Protein AF-A0A0R1WQR5-F1 (afdb_monomer)

Organism: NCBI:txid1423774

Radius of gyration: 19.74 Å; Cα contacts (8 Å, |Δi|>4): 16; chains: 1; bounding box: 30×47×46 Å

Foldseek 3Di:
DDPPPPPVPDPQDPVNVVVVVVVCVVVVVVVVVLCVVQVDPVSSPVVPHPDDPVNVVVVCVVDVDDD

Sequence (67 aa):
MEAGTNSGGTTMTFEALMNWTILVAIVSSMTSYLFMRYGTIENIILSLTDFTEEDIRKIKGLIRWKF

pLDDT: mean 75.52, std 12.77, range [42.69, 87.0]

Solvent-accessible surface area (backbone atoms only — not comparable to full-atom values): 4222 Å² total; per-residue (Å²): 138,82,85,80,79,81,78,82,71,78,80,75,48,72,66,57,51,50,54,50,51,52,50,50,50,52,52,51,50,52,50,51,52,47,38,73,75,45,70,39,73,66,47,42,47,54,72,75,42,95,52,48,76,66,52,51,52,52,49,51,66,74,45,83,73,83,127

Secondary structure (DSSP, 8-state):
-------------HHHHHHHHHHHHHHHHHHHHHHHHHSSHHHHHHHHSS--HHHHHHHHHHS----

Mean predicted aligned error: 12.17 Å

Structure (mmCIF, N/CA/C/O backbone):
data_AF-A0A0R1WQR5-F1
#
_entry.id   AF-A0A0R1WQR5-F1
#
loop_
_atom_site.group_PDB
_atom_site.id
_atom_site.type_symbol
_atom_site.label_atom_id
_atom_site.label_alt_id
_atom_site.label_comp_id
_atom_site.label_asym_id
_atom_site.label_entity_id
_atom_site.label_seq_id
_atom_site.pdbx_PDB_ins_code
_atom_site.Cartn_x
_atom_site.Cartn_y
_atom_site.Cartn_z
_atom_site.occupancy
_atom_site.B_iso_or_equiv
_atom_site.auth_seq_id
_atom_site.auth_comp_id
_atom_site.auth_asym_id
_atom_site.auth_atom_id
_atom_site.pdbx_PDB_model_num
ATOM 1 N N . MET A 1 1 ? 17.815 36.668 -31.087 1.00 42.69 1 MET A N 1
ATOM 2 C CA . MET A 1 1 ? 17.311 35.946 -29.902 1.00 42.69 1 MET A CA 1
ATOM 3 C C . MET A 1 1 ? 16.666 34.676 -30.416 1.00 42.69 1 MET A C 1
ATOM 5 O O . MET A 1 1 ? 15.556 34.739 -30.923 1.00 42.69 1 MET A O 1
ATOM 9 N N . GLU A 1 2 ? 17.398 33.566 -30.411 1.00 43.31 2 GLU A N 1
ATOM 10 C CA . GLU A 1 2 ? 16.863 32.270 -30.832 1.00 43.31 2 GLU A CA 1
ATOM 11 C C . GLU A 1 2 ? 16.298 31.565 -29.600 1.00 43.31 2 GLU A C 1
ATOM 13 O O . GLU A 1 2 ? 16.998 31.358 -28.609 1.00 43.31 2 GLU A O 1
ATOM 18 N N . ALA A 1 3 ? 15.001 31.266 -29.635 1.00 48.94 3 ALA A N 1
ATOM 19 C CA . ALA A 1 3 ? 14.334 30.491 -28.604 1.00 48.94 3 ALA A CA 1
ATOM 20 C C . ALA A 1 3 ? 14.749 29.020 -28.755 1.00 48.94 3 ALA A C 1
ATOM 22 O O . ALA A 1 3 ? 14.172 28.277 -29.548 1.00 48.94 3 ALA A O 1
ATOM 23 N N . GLY A 1 4 ? 15.775 28.615 -28.005 1.00 45.75 4 GLY A N 1
ATOM 24 C CA . GLY A 1 4 ? 16.144 27.215 -27.832 1.00 45.75 4 GLY A CA 1
ATOM 25 C C . GLY A 1 4 ? 15.013 26.469 -27.130 1.00 45.75 4 GLY A C 1
ATOM 26 O O . GLY A 1 4 ? 14.766 26.658 -25.939 1.00 45.75 4 GLY A O 1
ATOM 27 N N . THR A 1 5 ? 14.294 25.644 -27.881 1.00 53.25 5 THR A N 1
ATOM 28 C CA . THR A 1 5 ? 13.281 24.734 -27.352 1.00 53.25 5 THR A CA 1
ATOM 29 C C . THR A 1 5 ? 13.990 23.557 -26.687 1.00 53.25 5 THR A C 1
ATOM 31 O O . THR A 1 5 ? 14.439 22.618 -27.335 1.00 53.25 5 THR A O 1
ATOM 34 N N . ASN A 1 6 ? 14.108 23.607 -25.360 1.00 54.59 6 ASN A N 1
ATOM 35 C CA . ASN A 1 6 ? 14.553 22.470 -24.557 1.00 54.59 6 ASN A CA 1
ATOM 36 C C . ASN A 1 6 ? 13.453 21.396 -24.528 1.00 54.59 6 ASN A C 1
ATOM 38 O O . ASN A 1 6 ? 12.694 21.299 -23.563 1.00 54.59 6 ASN A O 1
ATOM 42 N N . SER A 1 7 ? 13.352 20.569 -25.567 1.00 55.22 7 SER A N 1
ATOM 43 C CA . SER A 1 7 ? 12.604 19.312 -25.484 1.00 55.22 7 SER A CA 1
ATOM 44 C C . SER A 1 7 ? 13.462 18.283 -24.745 1.00 55.22 7 SER A C 1
ATOM 46 O O . SER A 1 7 ? 14.126 17.450 -25.361 1.00 55.22 7 SER A O 1
ATOM 48 N N . GLY A 1 8 ? 13.479 18.370 -23.413 1.00 46.19 8 GLY A N 1
ATOM 49 C CA . GLY A 1 8 ? 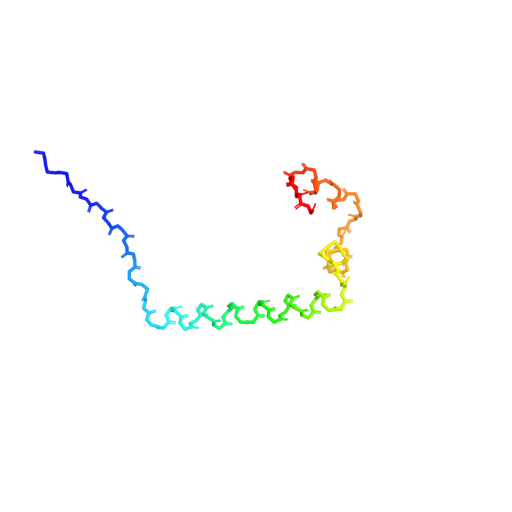14.138 17.427 -22.500 1.00 46.19 8 GLY A CA 1
ATOM 50 C C . GLY A 1 8 ? 13.454 16.056 -22.455 1.00 46.19 8 GLY A C 1
ATOM 51 O O . GLY A 1 8 ? 13.103 15.569 -21.385 1.00 46.19 8 GLY A O 1
ATOM 52 N N . GLY A 1 9 ? 13.209 15.452 -23.618 1.00 53.53 9 GLY A N 1
ATOM 53 C CA . GLY A 1 9 ? 12.721 14.086 -23.738 1.00 53.53 9 GLY A CA 1
ATOM 54 C C . GLY A 1 9 ? 13.884 13.127 -23.543 1.00 53.53 9 GLY A C 1
ATOM 55 O O . GLY A 1 9 ? 14.603 12.828 -24.491 1.00 53.53 9 GLY A O 1
ATOM 56 N N . THR A 1 10 ? 14.094 12.667 -22.313 1.00 61.69 10 THR A N 1
ATOM 57 C CA . THR A 1 10 ? 15.065 11.610 -22.030 1.00 61.69 10 THR A CA 1
ATOM 58 C C . THR A 1 10 ? 14.620 10.343 -22.755 1.00 61.69 10 THR A C 1
ATOM 60 O O . THR A 1 10 ? 13.634 9.714 -22.370 1.00 61.69 10 THR A O 1
ATOM 63 N N . THR A 1 11 ? 15.321 9.966 -23.821 1.00 63.38 11 THR A N 1
ATOM 64 C CA . THR A 1 11 ? 15.101 8.693 -24.510 1.00 63.38 11 THR A CA 1
ATOM 65 C C . THR A 1 11 ? 15.424 7.566 -23.529 1.00 63.38 11 THR A C 1
ATOM 67 O O . THR A 1 11 ? 16.591 7.305 -23.241 1.00 63.38 11 THR A O 1
ATOM 70 N N . MET A 1 12 ? 14.402 6.926 -22.952 1.00 70.00 12 MET A N 1
ATOM 71 C CA . MET A 1 12 ? 14.614 5.768 -22.081 1.00 70.00 12 MET A CA 1
ATOM 72 C C . MET A 1 12 ? 15.202 4.621 -22.905 1.00 70.00 12 MET A C 1
ATOM 74 O O . MET A 1 12 ? 14.652 4.246 -23.940 1.00 70.00 12 MET A O 1
ATOM 78 N N . THR A 1 13 ? 16.327 4.066 -22.456 1.00 85.19 13 THR A N 1
ATOM 79 C CA . THR A 1 13 ? 16.939 2.901 -23.103 1.00 85.19 13 THR A CA 1
ATOM 80 C C . THR A 1 13 ? 16.061 1.664 -22.903 1.00 85.19 13 THR A C 1
ATOM 82 O O . THR A 1 13 ? 15.319 1.560 -21.925 1.00 85.19 13 THR A O 1
ATOM 85 N N . PHE A 1 14 ? 16.151 0.696 -23.819 1.00 81.81 14 PHE A N 1
ATOM 86 C CA . PHE A 1 14 ? 15.423 -0.573 -23.703 1.00 81.81 14 PHE A CA 1
ATOM 87 C C . PHE A 1 14 ? 15.719 -1.294 -22.375 1.00 81.81 14 PHE A C 1
ATOM 89 O O . PHE A 1 14 ? 14.813 -1.815 -21.732 1.00 81.81 14 PHE A O 1
ATOM 96 N N . GLU A 1 15 ? 16.970 -1.248 -21.917 1.00 85.00 15 GLU A N 1
ATOM 97 C CA . GLU A 1 15 ? 17.382 -1.779 -20.615 1.00 85.00 15 GLU A CA 1
ATOM 98 C C . GLU A 1 15 ? 16.690 -1.062 -19.443 1.00 85.00 15 GLU A C 1
ATOM 100 O O . GLU A 1 15 ? 16.192 -1.713 -18.525 1.00 85.00 15 GLU A O 1
ATOM 105 N N . ALA A 1 16 ? 16.578 0.271 -19.492 1.00 82.38 16 ALA A N 1
ATOM 106 C CA . ALA A 1 16 ? 15.871 1.036 -18.467 1.00 82.38 16 ALA A CA 1
ATOM 107 C C . ALA A 1 16 ? 14.372 0.693 -18.425 1.00 82.38 16 ALA A C 1
ATOM 109 O O . ALA A 1 16 ? 13.810 0.554 -17.339 1.00 82.38 16 ALA A O 1
ATOM 110 N N . LEU A 1 17 ? 13.738 0.500 -19.588 1.00 83.44 17 LEU A N 1
ATOM 111 C CA . LEU A 1 17 ? 12.341 0.059 -19.687 1.00 83.44 17 LEU A CA 1
ATOM 112 C C . LEU A 1 17 ? 12.143 -1.346 -19.110 1.00 83.44 17 LEU A C 1
ATOM 114 O O . LEU A 1 17 ? 11.180 -1.585 -18.377 1.00 83.44 17 LEU A O 1
ATOM 118 N N . MET A 1 18 ? 13.063 -2.264 -19.401 1.00 85.56 18 MET A N 1
ATOM 119 C CA . MET A 1 18 ? 13.034 -3.627 -18.870 1.00 85.56 18 MET A CA 1
ATOM 120 C C . MET A 1 18 ? 13.184 -3.647 -17.348 1.00 85.56 18 MET A C 1
ATOM 122 O O . MET A 1 18 ? 12.375 -4.275 -16.663 1.00 85.56 18 MET A O 1
ATOM 126 N N . ASN A 1 19 ? 14.149 -2.904 -16.805 1.00 86.12 19 ASN A N 1
ATOM 127 C CA . ASN A 1 19 ? 14.358 -2.813 -15.360 1.00 86.12 19 ASN A CA 1
ATOM 128 C C . ASN A 1 19 ? 13.144 -2.199 -14.648 1.00 86.12 19 ASN A C 1
ATOM 130 O O . ASN A 1 19 ? 12.698 -2.724 -13.626 1.00 86.12 19 ASN A O 1
ATOM 134 N N . TRP A 1 20 ? 12.549 -1.146 -15.216 1.00 80.00 20 TRP A N 1
ATOM 135 C CA . TRP A 1 20 ? 11.313 -0.561 -14.689 1.00 80.00 20 TRP A CA 1
ATOM 136 C C . TRP A 1 20 ? 10.142 -1.539 -14.717 1.00 80.00 20 TRP A C 1
ATOM 138 O O . TRP A 1 20 ? 9.406 -1.640 -13.739 1.00 80.00 20 TRP A O 1
ATOM 148 N N . THR A 1 21 ? 9.983 -2.286 -15.807 1.00 85.31 21 THR A N 1
ATOM 149 C CA . THR A 1 21 ? 8.896 -3.263 -15.950 1.00 85.31 21 THR A CA 1
ATOM 150 C C . THR A 1 21 ? 9.009 -4.371 -14.906 1.00 85.31 21 THR A C 1
ATOM 152 O O . THR A 1 21 ? 8.011 -4.733 -14.283 1.00 85.31 21 THR A O 1
ATOM 155 N N . ILE A 1 22 ? 10.222 -4.873 -14.658 1.00 85.00 22 ILE A N 1
ATOM 156 C CA . ILE A 1 22 ? 10.477 -5.893 -13.632 1.00 85.00 22 ILE A CA 1
ATOM 157 C C . ILE A 1 22 ? 10.161 -5.346 -12.236 1.00 85.00 22 ILE A C 1
ATOM 159 O O . ILE A 1 22 ? 9.460 -6.004 -11.466 1.00 85.00 22 ILE A O 1
ATOM 163 N N . LEU A 1 23 ? 10.615 -4.132 -11.914 1.00 85.31 23 LEU A N 1
ATOM 164 C CA . LEU A 1 23 ? 10.314 -3.492 -10.631 1.00 85.31 23 LEU A CA 1
ATOM 165 C C . LEU A 1 23 ? 8.807 -3.301 -10.430 1.00 85.31 23 LEU A C 1
ATOM 167 O O . LEU A 1 23 ? 8.280 -3.651 -9.374 1.00 85.31 23 LEU A O 1
ATOM 171 N N . VAL A 1 24 ? 8.099 -2.813 -11.451 1.00 86.44 24 VAL A N 1
ATOM 172 C CA . VAL A 1 24 ? 6.638 -2.656 -11.415 1.00 86.44 24 VAL A CA 1
ATOM 173 C C . VAL A 1 24 ? 5.949 -4.002 -11.210 1.00 86.44 24 VAL A C 1
ATOM 175 O O . VAL A 1 24 ? 5.026 -4.084 -10.400 1.00 86.44 24 VAL A O 1
ATOM 178 N N . ALA A 1 25 ? 6.393 -5.063 -11.887 1.00 85.19 25 ALA A N 1
ATOM 179 C CA . ALA A 1 25 ? 5.817 -6.397 -11.731 1.00 85.19 25 ALA A CA 1
ATOM 180 C C . ALA A 1 25 ? 5.990 -6.937 -10.301 1.00 85.19 25 ALA A C 1
ATOM 182 O O . ALA A 1 25 ? 5.035 -7.465 -9.725 1.00 85.19 25 ALA A O 1
ATOM 183 N N . ILE A 1 26 ? 7.170 -6.754 -9.699 1.00 85.44 26 ILE A N 1
ATOM 184 C CA . ILE A 1 26 ? 7.446 -7.166 -8.315 1.00 85.44 26 ILE A CA 1
ATOM 185 C C . ILE A 1 26 ? 6.558 -6.391 -7.338 1.00 85.44 26 ILE A C 1
ATOM 187 O O . ILE A 1 26 ? 5.861 -7.003 -6.528 1.00 85.44 26 ILE A O 1
ATOM 191 N N . VAL A 1 27 ? 6.533 -5.058 -7.444 1.00 84.69 27 VAL A N 1
ATOM 192 C CA . VAL A 1 27 ? 5.714 -4.204 -6.571 1.00 84.69 27 VAL A CA 1
ATOM 193 C C . VAL A 1 27 ? 4.232 -4.556 -6.712 1.00 84.69 27 VAL A C 1
ATOM 195 O O . VAL A 1 27 ? 3.564 -4.775 -5.706 1.00 84.69 27 VAL A O 1
ATOM 198 N N . SER A 1 28 ? 3.731 -4.714 -7.939 1.00 83.56 28 SER A N 1
ATOM 199 C CA . SER A 1 28 ? 2.324 -5.058 -8.198 1.00 83.56 28 SER A CA 1
ATOM 200 C C . SER A 1 28 ? 1.943 -6.423 -7.625 1.00 83.56 28 SER A C 1
ATOM 202 O O . SER A 1 28 ? 0.853 -6.577 -7.070 1.00 83.56 28 SER A O 1
ATOM 204 N N . SER A 1 29 ? 2.838 -7.410 -7.724 1.00 86.25 29 SER A N 1
ATOM 205 C CA . SER A 1 29 ? 2.639 -8.743 -7.145 1.00 86.25 29 SER A CA 1
ATOM 206 C C . SER A 1 29 ? 2.545 -8.678 -5.619 1.00 86.25 29 SER A C 1
ATOM 208 O O . SER A 1 29 ? 1.591 -9.195 -5.031 1.00 86.25 29 SER A O 1
ATOM 210 N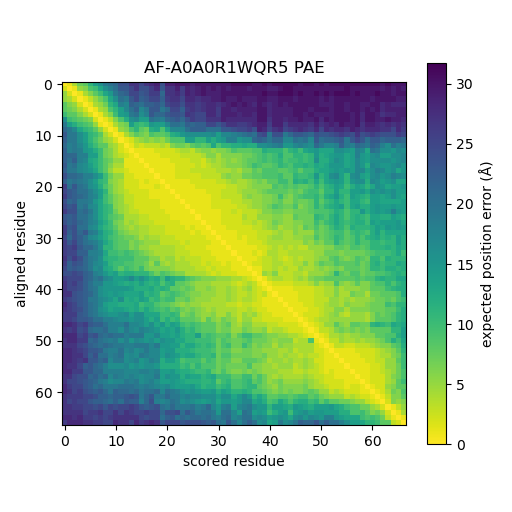 N . MET A 1 30 ? 3.469 -7.960 -4.971 1.00 84.50 30 MET A N 1
ATOM 211 C CA . MET A 1 30 ? 3.440 -7.763 -3.520 1.00 84.50 30 MET A CA 1
ATOM 212 C C . MET A 1 30 ? 2.178 -7.027 -3.077 1.00 84.50 30 MET A C 1
ATOM 214 O O . MET A 1 30 ? 1.512 -7.467 -2.143 1.00 84.50 30 MET A O 1
ATOM 218 N N . THR A 1 31 ? 1.803 -5.949 -3.764 1.00 81.69 31 THR A N 1
ATOM 219 C CA . THR A 1 31 ? 0.573 -5.210 -3.470 1.00 81.69 31 THR A CA 1
ATOM 220 C C . THR A 1 31 ? -0.650 -6.116 -3.602 1.00 81.69 31 THR A C 1
ATOM 222 O O . THR A 1 31 ? -1.463 -6.163 -2.684 1.00 81.69 31 THR A O 1
ATOM 225 N N . SER A 1 32 ? -0.750 -6.906 -4.673 1.00 84.44 32 SER A N 1
ATOM 226 C CA . SER A 1 32 ? -1.866 -7.841 -4.882 1.00 84.44 32 SER A CA 1
ATOM 227 C C . SER A 1 32 ? -1.962 -8.882 -3.766 1.00 84.44 32 SER A C 1
ATOM 229 O O . SER A 1 32 ? -3.043 -9.104 -3.223 1.00 84.44 32 SER A O 1
ATOM 231 N N . TYR A 1 33 ? -0.832 -9.469 -3.364 1.00 87.00 33 TYR A N 1
ATOM 232 C CA . TYR A 1 33 ? -0.778 -10.402 -2.238 1.00 87.00 33 TYR A CA 1
ATOM 233 C C . TYR A 1 33 ? -1.240 -9.750 -0.927 1.00 87.00 33 TYR A C 1
ATOM 235 O O . TYR A 1 33 ? -2.040 -10.328 -0.190 1.00 87.00 33 TYR A O 1
ATOM 243 N N . LEU A 1 34 ? -0.773 -8.531 -0.646 1.00 83.62 34 LEU A N 1
ATOM 244 C CA . LEU A 1 34 ? -1.168 -7.785 0.547 1.00 83.62 34 LEU A CA 1
ATOM 245 C C . LEU A 1 34 ? -2.668 -7.464 0.540 1.00 83.62 34 LEU A C 1
ATOM 247 O O . LEU A 1 34 ? -3.329 -7.645 1.559 1.00 83.62 34 LEU A O 1
ATOM 251 N N . PHE A 1 35 ? -3.238 -7.077 -0.601 1.00 83.56 35 PHE A N 1
ATOM 252 C CA . PHE A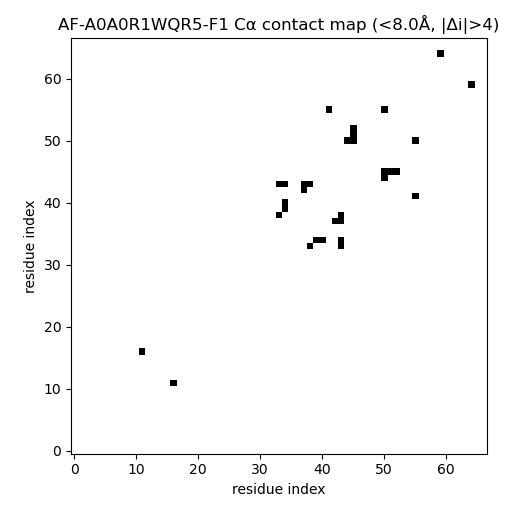 1 35 ? -4.682 -6.867 -0.723 1.00 83.56 35 PHE A CA 1
ATOM 253 C C . PHE A 1 35 ? -5.483 -8.155 -0.544 1.00 83.56 35 PHE A C 1
ATOM 255 O O . PHE A 1 35 ? -6.499 -8.135 0.143 1.00 83.56 35 PHE A O 1
ATOM 262 N N . MET A 1 36 ? -5.026 -9.284 -1.088 1.00 86.50 36 MET A N 1
ATOM 263 C CA . MET A 1 36 ? -5.681 -10.575 -0.853 1.00 86.50 36 MET A CA 1
ATOM 264 C C . MET A 1 36 ? -5.655 -10.972 0.626 1.00 86.50 36 MET A C 1
ATOM 266 O O . MET A 1 36 ? -6.627 -11.528 1.130 1.00 86.50 36 MET A O 1
ATOM 270 N N . ARG A 1 37 ? -4.547 -10.698 1.322 1.00 84.06 37 ARG A N 1
ATOM 271 C CA . ARG A 1 37 ? -4.353 -11.093 2.722 1.00 84.06 37 ARG A CA 1
ATOM 272 C C . ARG A 1 37 ? -5.078 -10.186 3.716 1.00 84.06 37 ARG A C 1
ATOM 274 O O . ARG A 1 37 ? -5.618 -10.685 4.697 1.00 84.06 37 ARG A O 1
ATOM 281 N N . TYR A 1 38 ? -5.054 -8.876 3.491 1.00 84.94 38 TYR A N 1
ATOM 282 C CA . TYR A 1 38 ? -5.527 -7.871 4.450 1.00 84.94 38 TYR A CA 1
ATOM 283 C C . TYR A 1 38 ? -6.827 -7.176 4.011 1.00 84.94 38 TYR A C 1
ATOM 285 O O . TYR A 1 38 ? -7.458 -6.481 4.808 1.00 84.94 38 TYR A O 1
ATOM 293 N N . GLY A 1 39 ? -7.264 -7.369 2.765 1.00 82.88 39 GLY A N 1
ATOM 294 C CA . GLY A 1 39 ? -8.532 -6.880 2.213 1.00 82.88 39 GLY A CA 1
ATOM 295 C C . GLY A 1 39 ? -8.537 -5.394 1.845 1.00 82.88 39 GLY A C 1
ATOM 296 O O . GLY A 1 39 ? -9.002 -5.030 0.768 1.00 82.88 39 GLY A O 1
ATOM 297 N N . THR A 1 40 ? -8.005 -4.527 2.709 1.00 82.25 40 THR A N 1
ATOM 298 C CA . THR A 1 40 ? -8.008 -3.067 2.526 1.00 82.25 40 THR A CA 1
ATOM 299 C C . THR A 1 40 ? -6.628 -2.463 2.768 1.00 82.25 40 THR A C 1
ATOM 301 O O . THR A 1 40 ? -5.821 -3.005 3.522 1.00 82.25 40 THR A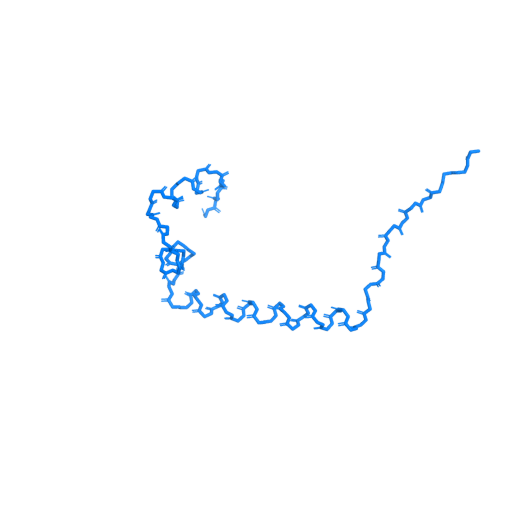 O 1
ATOM 304 N N . ILE A 1 41 ? -6.365 -1.295 2.168 1.00 79.38 41 ILE A N 1
ATOM 305 C CA . ILE A 1 41 ? -5.119 -0.536 2.393 1.00 79.38 41 ILE A CA 1
ATOM 306 C C . ILE A 1 41 ? -4.929 -0.209 3.880 1.00 79.38 41 ILE A C 1
ATOM 308 O O . ILE A 1 41 ? -3.819 -0.282 4.392 1.00 79.38 41 ILE A O 1
ATOM 312 N N . GLU A 1 42 ? -6.014 0.118 4.581 1.00 77.62 42 GLU A N 1
ATOM 313 C CA . GLU A 1 42 ? -5.994 0.421 6.014 1.00 77.62 42 GLU A CA 1
ATOM 314 C C . GLU A 1 42 ? -5.464 -0.751 6.840 1.00 77.62 42 GLU A C 1
ATOM 316 O O . GLU A 1 42 ? -4.538 -0.575 7.628 1.00 77.62 42 GLU A O 1
ATOM 321 N N . ASN A 1 43 ? -5.964 -1.960 6.585 1.00 78.75 43 ASN A N 1
ATOM 322 C CA . ASN A 1 43 ? -5.505 -3.154 7.286 1.00 78.75 43 ASN A CA 1
ATOM 323 C C . ASN A 1 43 ? -4.052 -3.502 6.949 1.00 78.75 43 ASN A C 1
ATOM 325 O O . ASN A 1 43 ? -3.331 -3.981 7.821 1.00 78.75 43 ASN A O 1
ATOM 329 N N . ILE A 1 44 ? -3.607 -3.253 5.711 1.00 82.12 44 ILE A N 1
ATOM 330 C CA . ILE A 1 44 ? -2.199 -3.426 5.321 1.00 82.12 44 ILE A CA 1
ATOM 331 C C . ILE A 1 44 ? -1.311 -2.504 6.163 1.00 82.12 44 ILE A C 1
ATOM 333 O O . ILE A 1 44 ? -0.321 -2.963 6.727 1.00 82.12 44 ILE A O 1
ATOM 337 N N . ILE A 1 45 ? -1.675 -1.224 6.279 1.00 79.00 45 ILE A N 1
ATOM 338 C CA . ILE A 1 45 ? -0.905 -0.236 7.045 1.00 79.00 45 ILE A CA 1
ATOM 339 C C . ILE A 1 45 ? -0.876 -0.620 8.530 1.00 79.00 45 ILE A C 1
ATOM 341 O O . ILE A 1 45 ? 0.213 -0.717 9.090 1.00 79.00 45 ILE A O 1
ATOM 345 N N . LEU A 1 46 ? -2.027 -0.928 9.139 1.00 79.00 46 LEU A N 1
ATOM 346 C CA . LEU A 1 46 ? -2.097 -1.355 10.548 1.00 79.00 46 LEU A CA 1
ATOM 347 C C . LEU A 1 46 ? -1.317 -2.646 10.829 1.00 79.00 46 LEU A C 1
ATOM 349 O O . LEU A 1 46 ? -0.840 -2.844 11.939 1.00 79.00 46 LEU A O 1
ATOM 353 N N . SER A 1 47 ? -1.208 -3.545 9.847 1.00 78.06 47 SER A N 1
ATOM 354 C CA . SER A 1 47 ? -0.568 -4.853 10.044 1.00 78.06 47 SER A CA 1
ATOM 355 C C . SER A 1 47 ? 0.934 -4.865 9.760 1.00 78.06 47 SER A C 1
ATOM 357 O O . SER A 1 47 ? 1.617 -5.793 10.188 1.00 78.06 47 SER A O 1
ATOM 359 N N . LEU A 1 48 ? 1.442 -3.904 8.983 1.00 77.69 48 LEU A N 1
ATOM 360 C CA . LEU A 1 48 ? 2.841 -3.870 8.533 1.00 77.69 48 LEU A CA 1
ATOM 361 C C . LEU A 1 48 ? 3.649 -2.713 9.122 1.00 77.69 48 LEU A C 1
ATOM 363 O O . LEU A 1 48 ? 4.856 -2.644 8.899 1.00 77.69 48 LEU A O 1
ATOM 367 N N . THR A 1 49 ? 3.001 -1.796 9.833 1.00 79.88 49 THR A N 1
ATOM 368 C CA . THR A 1 49 ? 3.651 -0.640 10.451 1.00 79.88 49 THR A CA 1
ATOM 369 C C . THR A 1 49 ? 3.207 -0.518 11.898 1.00 79.88 49 THR A C 1
ATOM 371 O O . THR A 1 49 ? 2.121 -0.967 12.249 1.00 79.88 49 THR A O 1
ATOM 374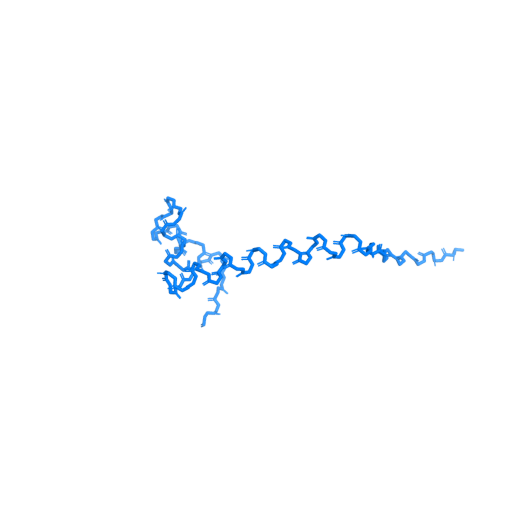 N N . ASP A 1 50 ? 4.002 0.161 12.721 1.00 81.56 50 ASP A N 1
ATOM 375 C CA . ASP A 1 50 ? 3.622 0.497 14.100 1.00 81.56 50 ASP A CA 1
ATOM 376 C C . ASP A 1 50 ? 2.589 1.642 14.163 1.00 81.56 50 ASP A C 1
ATOM 378 O O . ASP A 1 50 ? 2.443 2.309 15.188 1.00 81.56 50 ASP A O 1
ATOM 382 N N . PHE A 1 51 ? 1.897 1.928 13.054 1.00 81.69 51 PHE A N 1
ATOM 383 C CA . PHE A 1 51 ? 0.896 2.981 13.011 1.00 81.69 51 PHE A CA 1
ATOM 384 C C . PHE A 1 51 ? -0.329 2.574 13.804 1.00 81.69 51 PHE A C 1
ATOM 386 O O . PHE A 1 51 ? -0.892 1.491 13.647 1.00 81.69 51 PHE A O 1
ATOM 393 N N . THR A 1 52 ? -0.783 3.510 14.621 1.00 82.75 52 THR A N 1
ATOM 394 C CA . THR A 1 52 ? -2.041 3.376 15.335 1.00 82.75 52 THR A CA 1
ATOM 395 C C . THR A 1 52 ? -3.205 3.796 14.437 1.00 82.75 52 THR A C 1
ATOM 3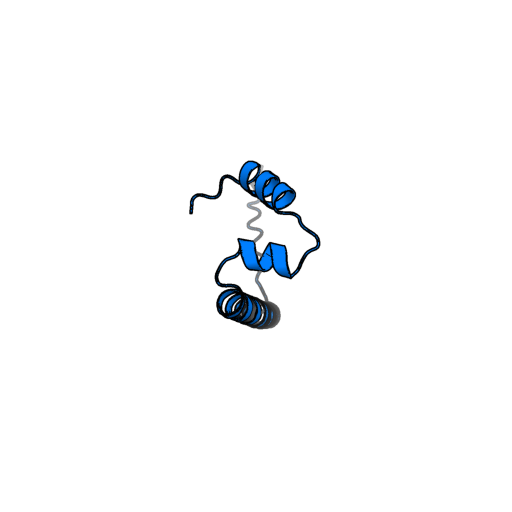97 O O . THR A 1 52 ? -3.034 4.500 13.435 1.00 82.75 52 THR A O 1
ATOM 400 N N . GLU A 1 53 ? -4.432 3.435 14.819 1.00 81.19 53 GLU A N 1
ATOM 401 C CA . GLU A 1 53 ? -5.637 3.951 14.151 1.00 81.19 53 GLU A CA 1
ATOM 402 C C . GLU A 1 53 ? -5.675 5.490 14.131 1.00 81.19 53 GLU A C 1
ATOM 404 O O . GLU A 1 53 ? -6.196 6.108 13.197 1.00 81.19 53 GLU A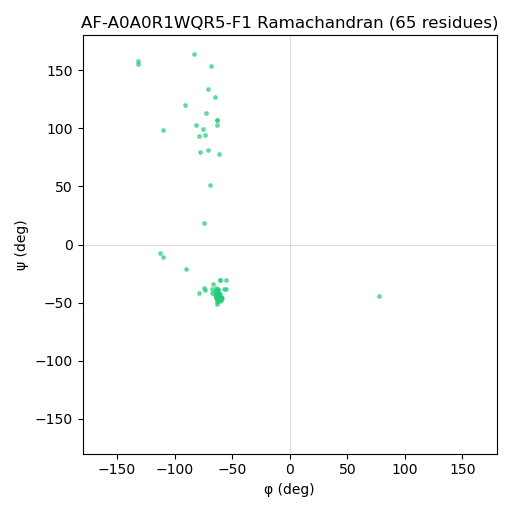 O 1
ATOM 409 N N . GLU A 1 54 ? -5.083 6.135 15.140 1.00 83.44 54 GLU A N 1
ATOM 410 C CA . GLU A 1 54 ? -4.987 7.586 15.198 1.00 83.44 54 GLU A CA 1
ATOM 411 C C . GLU A 1 54 ? -4.063 8.161 14.121 1.00 83.44 54 GLU A C 1
ATOM 413 O O . GLU A 1 54 ? -4.394 9.186 13.515 1.00 83.44 54 GLU A O 1
ATOM 418 N N . ASP A 1 55 ? -2.955 7.487 13.829 1.00 82.62 55 ASP A N 1
ATOM 419 C CA . ASP A 1 55 ? -2.026 7.892 12.775 1.00 82.62 55 ASP A CA 1
ATOM 420 C C . ASP A 1 55 ? -2.671 7.746 11.397 1.00 82.62 55 ASP A C 1
ATOM 422 O O . ASP A 1 55 ? -2.607 8.665 10.576 1.00 82.62 55 ASP A O 1
ATOM 426 N N . ILE A 1 56 ? -3.412 6.658 11.168 1.00 81.00 56 ILE A N 1
ATOM 427 C CA . ILE A 1 56 ? -4.181 6.469 9.929 1.00 81.00 56 ILE A CA 1
ATOM 428 C C . ILE A 1 56 ? -5.237 7.554 9.764 1.00 81.00 56 ILE A C 1
ATOM 430 O O . ILE A 1 56 ? -5.409 8.094 8.671 1.00 81.00 56 ILE A O 1
ATOM 434 N N . ARG A 1 57 ? -5.932 7.923 10.838 1.00 82.56 57 ARG A N 1
ATOM 435 C CA . ARG A 1 57 ? -6.936 8.990 10.812 1.00 82.56 57 ARG A CA 1
ATOM 436 C C . ARG A 1 57 ? -6.314 10.354 10.495 1.00 82.56 57 ARG A C 1
ATOM 438 O O . ARG A 1 57 ? -6.902 11.113 9.724 1.00 82.56 57 ARG A O 1
ATOM 445 N N . LYS A 1 58 ? -5.111 10.648 11.004 1.00 82.62 58 LYS A N 1
ATOM 446 C CA . LYS A 1 58 ? -4.341 11.852 10.633 1.00 82.62 58 LYS A CA 1
ATOM 447 C C . LYS A 1 58 ? -3.927 11.821 9.159 1.00 82.62 58 LYS A C 1
ATOM 449 O O . LYS A 1 58 ? -4.114 12.816 8.463 1.00 82.62 58 LYS A O 1
ATOM 454 N N . ILE A 1 59 ? -3.455 10.681 8.653 1.00 79.62 59 ILE A N 1
ATOM 455 C CA . ILE A 1 59 ? -3.081 10.501 7.239 1.00 79.62 59 ILE A CA 1
ATOM 456 C C . ILE A 1 59 ? -4.301 10.650 6.314 1.00 79.62 59 ILE A C 1
ATOM 458 O O . ILE A 1 59 ? -4.229 11.390 5.334 1.00 79.62 59 ILE A O 1
ATOM 462 N N . LYS A 1 60 ? -5.442 10.036 6.653 1.00 75.12 60 LYS A N 1
ATOM 463 C CA . LYS A 1 60 ? -6.732 10.209 5.951 1.00 75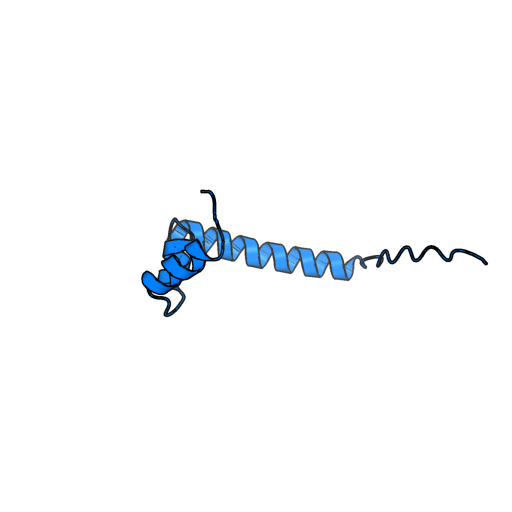.12 60 LYS A CA 1
ATOM 464 C C . LYS A 1 60 ? -7.220 11.666 5.976 1.00 75.12 60 LYS A C 1
ATOM 466 O O . LYS A 1 60 ? -7.909 12.100 5.060 1.00 75.12 60 LYS A O 1
ATOM 471 N N . GLY A 1 61 ? -6.884 12.426 7.020 1.00 75.50 61 GLY A N 1
ATOM 472 C CA . GLY A 1 61 ? -7.172 13.861 7.101 1.00 75.50 61 GLY A CA 1
ATOM 473 C C . GLY A 1 61 ? -6.265 14.714 6.207 1.00 75.50 61 GLY A C 1
ATOM 474 O O . GLY A 1 61 ? -6.730 15.685 5.612 1.00 75.50 61 GLY A O 1
ATOM 475 N N . LEU A 1 62 ? -4.986 14.342 6.086 1.00 73.81 62 LEU A N 1
ATOM 476 C CA . LEU A 1 62 ? -3.991 15.028 5.250 1.00 73.81 62 LEU A CA 1
ATOM 477 C C . LEU A 1 62 ? -4.202 14.764 3.758 1.00 73.81 62 LEU A C 1
ATOM 479 O O . LEU A 1 62 ? -4.058 15.658 2.926 1.00 73.81 62 LEU A O 1
ATOM 483 N N . ILE A 1 63 ? -4.565 13.532 3.423 1.00 71.44 63 ILE A N 1
ATOM 484 C CA . ILE A 1 63 ? -4.830 13.090 2.065 1.00 71.44 63 ILE A CA 1
ATOM 485 C C . ILE A 1 63 ? -6.336 12.863 2.001 1.00 71.44 63 ILE A C 1
ATOM 487 O O . ILE A 1 63 ? -6.801 11.828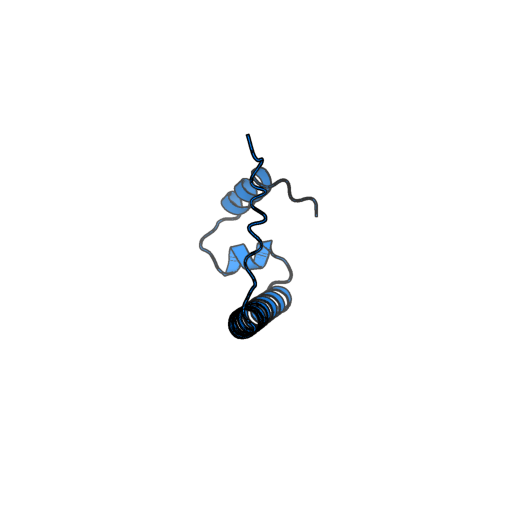 2.463 1.00 71.44 63 ILE A O 1
ATOM 491 N N . ARG A 1 64 ? -7.118 13.821 1.469 1.00 64.12 64 ARG A N 1
ATOM 492 C CA . ARG A 1 64 ? -8.567 13.636 1.220 1.00 64.12 64 ARG A CA 1
ATOM 493 C C . ARG A 1 64 ? -8.779 12.494 0.219 1.00 64.12 64 ARG A C 1
ATOM 495 O O . ARG A 1 64 ? -9.031 12.727 -0.962 1.00 64.12 64 ARG A O 1
ATOM 502 N N . TRP A 1 65 ? -8.671 11.256 0.677 1.00 62.66 65 TRP A N 1
ATOM 503 C CA . TRP A 1 65 ? -9.027 10.070 -0.079 1.00 62.66 65 TRP A CA 1
ATOM 504 C C . TRP A 1 65 ? -10.547 10.005 -0.166 1.00 62.66 65 TRP A C 1
ATOM 506 O O . TRP A 1 65 ? -11.241 9.842 0.835 1.00 62.66 65 TRP A O 1
ATOM 516 N N . LYS A 1 66 ? -11.065 10.172 -1.384 1.00 51.94 66 LYS A N 1
ATOM 517 C CA . LYS A 1 66 ? -12.400 9.703 -1.740 1.00 51.94 66 LYS A CA 1
ATOM 518 C C . LYS A 1 66 ? -12.266 8.215 -2.050 1.00 51.94 66 LYS A C 1
ATOM 520 O O . LYS A 1 66 ? -11.736 7.880 -3.107 1.00 51.94 66 LYS A O 1
ATOM 525 N N . PHE A 1 67 ? -12.674 7.368 -1.112 1.00 53.84 67 PHE A N 1
ATOM 526 C CA . PHE A 1 67 ? -13.152 6.035 -1.472 1.00 53.84 67 PHE A CA 1
ATOM 527 C C . PHE A 1 67 ? -14.578 6.166 -2.002 1.00 53.84 67 PHE A C 1
ATOM 529 O O . PHE A 1 67 ? -15.330 6.996 -1.436 1.00 53.84 67 PHE A O 1
#